Protein AF-A0A7Y3DMI3-F1 (afdb_monomer)

Solvent-accessible surface area (backbone atoms only — not comparable to full-atom values): 7028 Å² total; per-residue (Å²): 133,61,73,69,58,57,52,47,52,53,42,40,43,76,49,59,38,79,47,78,44,85,52,98,88,49,76,49,76,41,59,56,74,92,70,63,49,95,60,43,64,72,74,30,58,65,72,74,31,90,92,48,93,70,84,87,84,88,77,91,76,77,88,71,59,59,66,61,55,45,62,75,68,62,71,69,47,72,51,91,73,43,36,31,43,34,38,84,91,52,80,86,85,86,42,89,36,76,46,75,54,76,87,78,89,126

Secondary structure (DSSP, 8-state):
--HHHHHHHHHHHHTT--EEEE-SSSEEEE--TTT--TTTTTT-GGGG-TT--------PPP---HHHHHHHH---EEETTTEEEE-TTSPP---SEEEE------

pLDDT: mean 85.64, std 8.34, range [51.88, 94.19]

Mean predicted aligned error: 9.27 Å

Nearest PDB structures (foldseek):
  3cjq-assembly3_G  TM=5.927E-01  e=7.756E-02  unclassified
  3fry-assembly1_B  TM=5.628E-01  e=2.096E+00  Archaeoglobus fulgidus

Sequence (106 aa):
MQPGCEILIAELGEAGFESFEETAEGVRAYIQKKDCSDACLSEVGILQSPAFNIQYETREIETENWNAIWESNFNPMVVKGQCAVRASFHDKIGVPFEILIDPKMS

Foldseek 3Di:
DDPLQVLQVVLLVVLAWDDWDDDPVHIDTHHDPVSDDPCSCVSSVSPVDPVDPDDDDDDDDDPDPVLVVCLVPDDWDDDPQAEIEDAPPDDDPPHVYYHHDDDDPD

Structure (mmCIF, N/CA/C/O backbone):
data_AF-A0A7Y3DMI3-F1
#
_entry.id   AF-A0A7Y3DMI3-F1
#
loop_
_atom_site.group_PDB
_atom_site.id
_atom_site.type_symbol
_atom_site.label_atom_id
_atom_site.label_alt_id
_atom_site.label_comp_id
_atom_site.label_asym_id
_atom_site.label_entity_id
_atom_site.label_seq_id
_atom_site.pdbx_PDB_ins_code
_atom_site.Cartn_x
_atom_site.Cartn_y
_atom_site.Cartn_z
_atom_site.occupancy
_atom_site.B_iso_or_equiv
_atom_site.auth_seq_id
_atom_site.auth_comp_id
_atom_site.auth_asym_id
_atom_site.auth_atom_id
_atom_site.pdbx_PDB_model_num
ATOM 1 N N . MET A 1 1 ? 1.195 -15.404 -18.361 1.00 58.09 1 MET A N 1
ATOM 2 C CA . MET A 1 1 ? 1.880 -14.115 -18.172 1.00 58.09 1 MET A CA 1
ATOM 3 C C . MET A 1 1 ? 2.585 -13.748 -19.465 1.00 58.09 1 MET A C 1
ATOM 5 O O . MET A 1 1 ? 2.999 -14.648 -20.192 1.00 58.09 1 MET A O 1
ATOM 9 N N . GLN A 1 2 ? 2.614 -12.463 -19.823 1.00 75.62 2 GLN A N 1
ATOM 10 C CA . GLN A 1 2 ? 3.374 -12.003 -20.988 1.00 75.62 2 GLN A CA 1
ATOM 11 C C . GLN A 1 2 ? 4.853 -11.867 -20.592 1.00 75.62 2 GLN A C 1
ATOM 13 O O . GLN A 1 2 ? 5.116 -11.296 -19.534 1.00 75.62 2 GLN A O 1
ATOM 18 N N . PRO A 1 3 ? 5.814 -12.308 -21.425 1.00 83.00 3 PRO A N 1
ATOM 19 C CA . PRO A 1 3 ? 7.242 -12.276 -21.085 1.00 83.00 3 PRO A CA 1
ATOM 20 C C . PRO A 1 3 ? 7.757 -10.897 -20.645 1.00 83.00 3 PRO A C 1
ATOM 22 O O . PRO A 1 3 ? 8.615 -10.808 -19.776 1.00 83.00 3 PRO A O 1
ATOM 25 N N . GLY A 1 4 ? 7.205 -9.812 -21.203 1.00 87.88 4 GLY A N 1
ATOM 26 C CA . GLY A 1 4 ? 7.589 -8.450 -20.825 1.00 87.88 4 GLY A CA 1
ATOM 27 C C . GLY A 1 4 ? 7.236 -8.086 -19.379 1.00 87.88 4 GLY A C 1
ATOM 28 O O . GLY A 1 4 ? 7.999 -7.375 -18.739 1.00 87.88 4 GLY A O 1
ATOM 29 N N . CYS A 1 5 ? 6.128 -8.604 -18.836 1.00 89.75 5 CYS A N 1
ATOM 30 C CA . CYS A 1 5 ? 5.743 -8.356 -17.441 1.00 89.75 5 CYS A CA 1
ATOM 31 C C . CYS A 1 5 ? 6.668 -9.090 -16.464 1.00 89.75 5 CYS A C 1
ATOM 33 O O . CYS A 1 5 ? 7.052 -8.521 -15.451 1.00 89.75 5 CYS A O 1
ATOM 35 N N . GLU A 1 6 ? 7.060 -10.326 -16.786 1.00 90.50 6 GLU A N 1
ATOM 36 C CA . GLU A 1 6 ? 7.966 -11.120 -15.944 1.00 90.50 6 GLU A CA 1
ATOM 37 C C . GLU A 1 6 ? 9.355 -10.476 -15.857 1.00 90.50 6 GLU A C 1
ATOM 39 O O . GLU A 1 6 ? 9.911 -10.348 -14.768 1.00 90.50 6 GLU A O 1
ATOM 44 N N . ILE A 1 7 ? 9.887 -10.012 -16.994 1.00 92.31 7 ILE A N 1
ATOM 45 C CA . ILE A 1 7 ? 11.170 -9.299 -17.042 1.00 92.31 7 ILE A CA 1
ATOM 46 C C . ILE A 1 7 ? 11.069 -7.966 -16.289 1.00 92.31 7 ILE A C 1
ATOM 48 O O . ILE A 1 7 ? 11.945 -7.654 -15.488 1.00 92.31 7 ILE A O 1
ATOM 52 N N . LEU A 1 8 ? 9.985 -7.208 -16.492 1.00 92.62 8 LEU A N 1
ATOM 53 C CA . LEU A 1 8 ? 9.769 -5.932 -15.809 1.00 92.62 8 LEU A CA 1
ATOM 54 C C . LEU A 1 8 ? 9.696 -6.099 -14.285 1.00 92.62 8 LEU A C 1
ATOM 56 O O . LEU A 1 8 ? 10.315 -5.324 -13.564 1.00 92.62 8 LEU A O 1
ATOM 60 N N . ILE A 1 9 ? 8.982 -7.112 -13.787 1.00 93.06 9 ILE A N 1
ATOM 61 C CA . ILE A 1 9 ? 8.909 -7.411 -12.349 1.00 93.06 9 ILE A CA 1
ATOM 62 C C . ILE A 1 9 ? 10.291 -7.774 -11.797 1.00 93.06 9 ILE A C 1
ATOM 64 O O . ILE A 1 9 ? 10.658 -7.294 -10.726 1.00 93.06 9 ILE A O 1
ATOM 68 N N . ALA A 1 10 ? 11.062 -8.593 -12.518 1.00 93.00 10 ALA A N 1
ATOM 69 C CA . ALA A 1 10 ? 12.400 -8.991 -12.087 1.00 93.00 10 ALA A CA 1
ATOM 70 C C . ALA A 1 10 ? 13.343 -7.782 -11.959 1.00 93.00 10 ALA A C 1
ATOM 72 O O . ALA A 1 10 ? 13.941 -7.584 -10.902 1.00 93.00 10 ALA A O 1
ATOM 73 N N . GLU A 1 11 ? 13.421 -6.940 -12.991 1.00 93.00 11 GLU A N 1
ATOM 74 C CA . GLU A 1 11 ? 14.292 -5.758 -12.987 1.00 93.00 11 GLU A CA 1
ATOM 75 C C . GLU A 1 11 ? 13.845 -4.705 -11.962 1.00 93.00 11 GLU A C 1
ATOM 77 O O . GLU A 1 11 ? 14.675 -4.131 -11.259 1.00 93.00 11 GLU A O 1
ATOM 82 N N . LEU A 1 12 ? 12.536 -4.474 -11.810 1.00 92.88 12 LEU A N 1
ATOM 83 C CA . LEU A 1 12 ? 12.025 -3.566 -10.777 1.00 92.88 12 LEU A CA 1
ATOM 84 C C . LEU A 1 12 ? 12.305 -4.095 -9.363 1.00 92.88 12 LEU A C 1
ATOM 86 O O . LEU A 1 12 ? 12.588 -3.308 -8.460 1.00 92.88 12 LEU A O 1
ATOM 90 N N . GLY A 1 13 ? 12.260 -5.412 -9.156 1.00 91.56 13 GLY A N 1
ATOM 91 C CA . GLY A 1 13 ? 12.641 -6.029 -7.885 1.00 91.56 13 GLY A CA 1
ATOM 92 C C . GLY A 1 13 ? 14.106 -5.765 -7.532 1.00 91.56 13 GLY A C 1
ATOM 93 O O . GLY A 1 13 ? 14.411 -5.411 -6.394 1.00 91.56 13 GLY A O 1
ATOM 94 N N . GLU A 1 14 ? 15.010 -5.857 -8.510 1.00 90.56 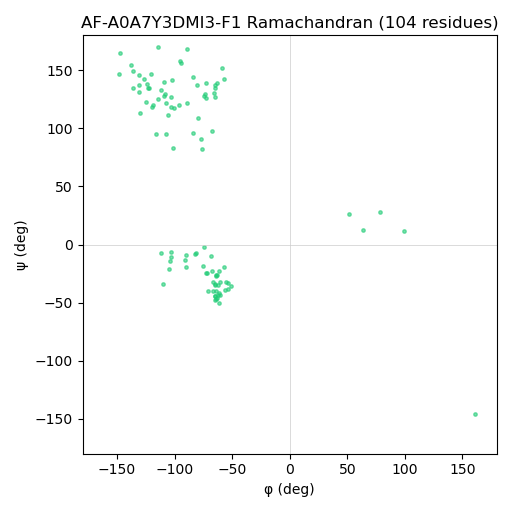14 GLU A N 1
ATOM 95 C CA . GLU A 1 14 ? 16.427 -5.500 -8.335 1.00 90.56 14 GLU A CA 1
ATOM 96 C C . GLU A 1 14 ? 16.627 -3.997 -8.083 1.00 90.56 14 GLU A C 1
ATOM 98 O O . GLU A 1 14 ? 17.502 -3.614 -7.305 1.00 90.56 14 GLU A O 1
ATOM 103 N N . ALA A 1 15 ? 15.772 -3.150 -8.664 1.00 89.75 15 ALA A N 1
ATOM 104 C CA . ALA A 1 15 ? 15.758 -1.704 -8.441 1.00 89.75 15 ALA A CA 1
ATOM 105 C C . ALA A 1 15 ? 15.168 -1.272 -7.079 1.00 89.75 15 ALA A C 1
ATOM 107 O O . ALA A 1 15 ? 15.157 -0.077 -6.771 1.00 89.75 15 ALA A O 1
ATOM 108 N N . GLY A 1 16 ? 14.692 -2.214 -6.253 1.00 89.94 16 GLY A N 1
ATOM 109 C CA . GLY A 1 16 ? 14.222 -1.957 -4.886 1.00 89.94 16 GLY A CA 1
ATOM 110 C C . GLY A 1 16 ? 12.705 -1.837 -4.717 1.00 89.94 16 GLY A C 1
ATOM 111 O O . GLY A 1 16 ? 12.249 -1.415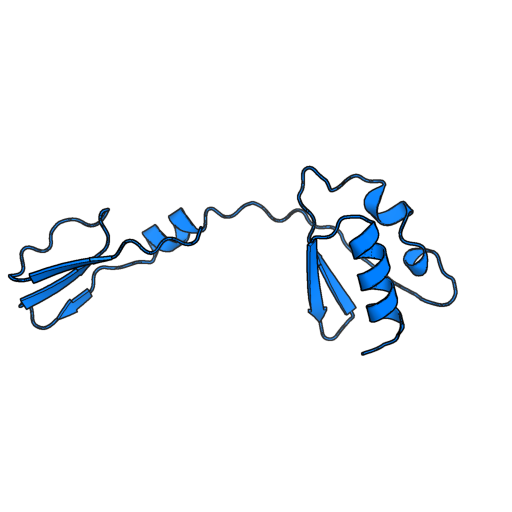 -3.656 1.00 89.94 16 GLY A O 1
ATOM 112 N N . PHE A 1 17 ? 11.909 -2.200 -5.726 1.00 93.19 17 PHE A N 1
ATOM 113 C CA . PHE A 1 17 ? 10.455 -2.299 -5.573 1.00 93.19 17 PHE A CA 1
ATOM 114 C C . PHE A 1 17 ? 10.078 -3.535 -4.741 1.00 93.19 17 PHE A C 1
ATOM 116 O O . PHE A 1 17 ? 10.637 -4.617 -4.907 1.00 93.19 17 PHE A O 1
ATOM 123 N N . GLU A 1 18 ? 9.105 -3.376 -3.845 1.00 91.06 18 GLU A N 1
ATOM 12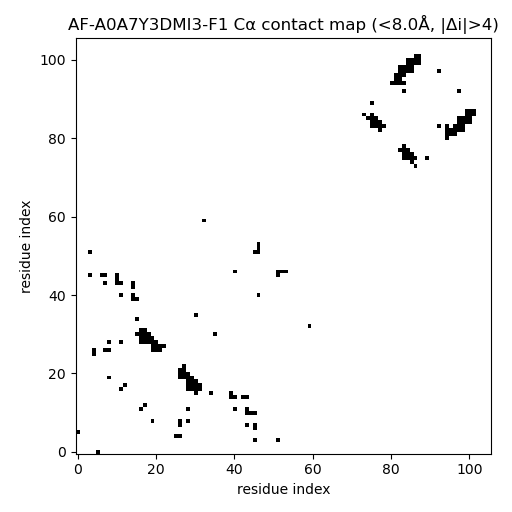4 C CA . GLU A 1 18 ? 8.776 -4.363 -2.805 1.00 91.06 18 GLU A CA 1
ATOM 125 C C . GLU A 1 18 ? 7.494 -5.153 -3.103 1.00 91.06 18 GLU A C 1
ATOM 127 O O . GLU A 1 18 ? 7.277 -6.226 -2.542 1.00 91.06 18 GLU A O 1
ATOM 132 N N . SER A 1 19 ? 6.615 -4.622 -3.958 1.00 92.31 19 SER A N 1
ATOM 133 C CA . SER A 1 19 ? 5.320 -5.234 -4.265 1.00 92.31 19 SER A CA 1
ATOM 134 C C . SER A 1 19 ? 4.894 -4.953 -5.699 1.00 92.31 19 SER A C 1
ATOM 136 O O . SER A 1 19 ? 5.168 -3.878 -6.237 1.00 92.31 19 SER A O 1
ATOM 138 N N . PHE A 1 20 ? 4.191 -5.918 -6.292 1.00 94.19 20 PHE A N 1
ATOM 139 C CA . PHE A 1 20 ? 3.746 -5.899 -7.680 1.00 94.19 20 PHE A CA 1
ATOM 140 C C . PHE A 1 20 ? 2.300 -6.381 -7.777 1.00 94.19 20 PHE A C 1
ATOM 142 O O . PHE A 1 20 ? 1.930 -7.403 -7.200 1.00 94.19 20 PHE A O 1
ATOM 149 N N . GLU A 1 21 ? 1.492 -5.658 -8.539 1.00 93.19 21 GLU A N 1
ATOM 150 C CA . GLU A 1 21 ? 0.125 -6.018 -8.888 1.00 93.19 21 GLU A CA 1
ATOM 151 C C . GLU A 1 21 ? 0.035 -6.140 -10.412 1.00 93.19 21 GLU A C 1
ATOM 153 O O . GLU A 1 21 ? 0.268 -5.177 -11.147 1.00 93.19 21 GLU A O 1
ATOM 158 N N . GLU A 1 22 ? -0.302 -7.334 -10.898 1.00 90.25 22 GLU A N 1
ATOM 159 C CA . GLU A 1 22 ? -0.633 -7.528 -12.307 1.00 90.25 22 GLU A CA 1
ATOM 160 C C . GLU A 1 22 ? -2.013 -6.940 -12.601 1.00 90.25 22 GLU A C 1
ATOM 162 O O . GLU A 1 22 ? -3.008 -7.241 -11.940 1.00 90.25 22 GLU A O 1
ATOM 167 N N . THR A 1 23 ? -2.078 -6.115 -13.635 1.00 88.25 23 THR A N 1
ATOM 168 C CA . THR A 1 23 ? -3.312 -5.514 -14.138 1.00 88.25 23 THR A CA 1
ATOM 169 C C . THR A 1 23 ? -3.602 -6.046 -15.538 1.00 88.25 23 THR A C 1
ATOM 171 O O . THR A 1 23 ? -2.760 -6.683 -16.168 1.00 88.25 23 THR A O 1
ATOM 174 N N . ALA A 1 24 ? -4.793 -5.765 -16.067 1.00 87.25 24 ALA A N 1
ATOM 175 C CA . ALA A 1 24 ? -5.140 -6.168 -17.430 1.00 87.25 24 ALA A CA 1
ATOM 176 C C . ALA A 1 24 ? -4.223 -5.546 -18.507 1.00 87.25 24 ALA A C 1
ATOM 178 O O . ALA A 1 24 ? -4.117 -6.095 -19.602 1.00 87.25 24 ALA A O 1
ATOM 179 N N . GLU A 1 25 ? -3.574 -4.418 -18.198 1.00 85.94 25 GLU A N 1
ATOM 180 C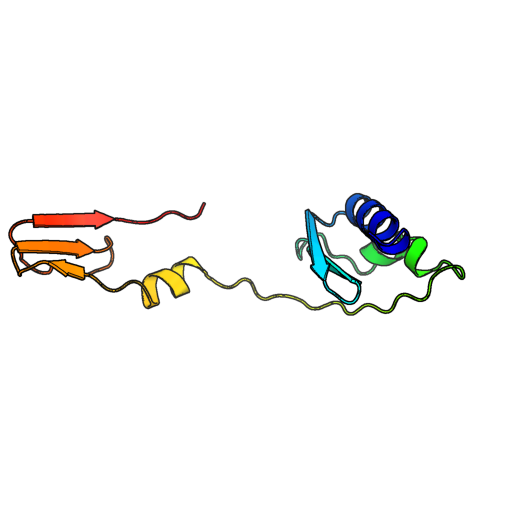 CA . GLU A 1 25 ? -2.797 -3.613 -19.150 1.00 85.94 25 GLU A CA 1
ATOM 181 C C . GLU A 1 25 ? -1.282 -3.625 -18.872 1.00 85.94 25 GLU A C 1
ATOM 183 O O . GLU A 1 25 ? -0.508 -3.133 -19.690 1.00 85.94 25 GLU A O 1
ATOM 188 N N . GLY A 1 26 ? -0.830 -4.206 -17.756 1.00 89.94 26 GLY A N 1
ATOM 189 C CA . GLY A 1 26 ? 0.582 -4.201 -17.370 1.00 89.94 26 GLY A CA 1
ATOM 190 C C . GLY A 1 26 ? 0.798 -4.494 -15.887 1.00 89.94 26 GLY A C 1
ATOM 191 O O . GLY A 1 26 ? 0.037 -5.243 -15.277 1.00 89.94 26 GLY A O 1
ATOM 192 N N . VAL A 1 27 ? 1.818 -3.876 -15.293 1.00 92.62 27 VAL A N 1
ATOM 193 C CA . VAL A 1 27 ? 2.223 -4.096 -13.895 1.00 92.62 27 VAL A CA 1
ATOM 194 C C . VAL A 1 27 ? 2.196 -2.780 -13.130 1.00 92.62 27 VAL A C 1
ATOM 196 O O . VAL A 1 27 ? 2.716 -1.770 -13.603 1.00 92.62 27 VAL A O 1
ATOM 199 N N . ARG A 1 28 ? 1.631 -2.800 -11.925 1.00 93.81 28 ARG A N 1
ATOM 200 C CA . ARG A 1 28 ? 1.759 -1.720 -10.947 1.00 93.81 28 ARG A CA 1
ATOM 201 C C . ARG A 1 28 ? 2.770 -2.145 -9.887 1.00 93.81 28 ARG A C 1
ATOM 203 O O . ARG A 1 28 ? 2.634 -3.222 -9.317 1.00 93.81 28 ARG A O 1
ATOM 210 N N . ALA A 1 29 ? 3.781 -1.322 -9.641 1.00 93.06 29 ALA A N 1
ATOM 211 C CA . ALA A 1 29 ? 4.858 -1.626 -8.705 1.00 93.06 29 ALA A CA 1
ATOM 212 C C . ALA A 1 29 ? 4.931 -0.572 -7.596 1.00 93.06 29 ALA A C 1
ATOM 214 O O . ALA A 1 29 ? 4.656 0.605 -7.833 1.00 93.06 29 ALA A O 1
ATOM 215 N N . TYR A 1 30 ? 5.314 -0.995 -6.393 1.00 92.12 30 TYR A N 1
ATOM 216 C CA . TYR A 1 30 ? 5.371 -0.142 -5.208 1.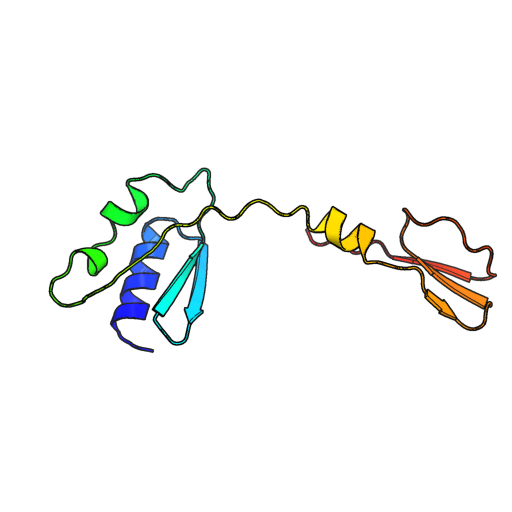00 92.12 30 TYR A CA 1
ATOM 217 C C . TYR A 1 30 ? 6.772 -0.136 -4.597 1.00 92.12 30 TYR A C 1
ATOM 219 O O . TYR A 1 30 ? 7.383 -1.188 -4.418 1.00 92.12 30 TYR A O 1
ATOM 227 N N . ILE A 1 31 ? 7.256 1.053 -4.248 1.00 91.25 31 ILE A N 1
ATOM 228 C CA . ILE A 1 31 ? 8.538 1.289 -3.577 1.00 91.25 31 ILE A CA 1
ATOM 229 C C . ILE A 1 31 ? 8.335 2.314 -2.459 1.00 91.25 31 ILE A C 1
ATOM 231 O O . ILE A 1 31 ? 7.473 3.193 -2.550 1.00 91.25 31 ILE A O 1
ATOM 235 N N . GLN A 1 32 ? 9.124 2.215 -1.392 1.00 88.31 32 GLN A N 1
ATOM 236 C CA . GLN A 1 32 ? 9.104 3.199 -0.314 1.00 88.31 32 GLN A CA 1
ATOM 237 C C . GLN A 1 32 ? 9.570 4.565 -0.823 1.00 88.31 32 GLN A C 1
ATOM 239 O O . GLN A 1 32 ? 10.587 4.671 -1.503 1.00 88.31 32 GLN A O 1
ATOM 244 N N . LYS A 1 33 ? 8.891 5.647 -0.420 1.00 84.50 33 LYS A N 1
ATOM 245 C CA . LYS A 1 33 ? 9.233 7.016 -0.857 1.00 84.50 33 LYS A CA 1
ATOM 246 C C . LYS A 1 33 ? 10.702 7.384 -0.611 1.00 84.50 33 LYS A C 1
ATOM 248 O O . LYS A 1 33 ? 11.311 8.060 -1.428 1.00 84.50 33 LYS A O 1
ATOM 253 N N . LYS A 1 34 ? 11.265 6.939 0.515 1.00 85.06 34 LYS A N 1
ATOM 254 C CA . LYS A 1 34 ? 12.674 7.168 0.883 1.00 85.06 34 LYS A CA 1
ATOM 255 C C . LYS A 1 34 ? 13.672 6.494 -0.072 1.00 85.06 34 LYS A C 1
ATOM 257 O O . LYS A 1 34 ? 14.792 6.976 -0.187 1.00 85.06 34 LYS A O 1
ATOM 262 N N . ASP A 1 35 ? 13.249 5.417 -0.730 1.00 83.44 35 ASP A N 1
ATOM 263 C CA . ASP A 1 35 ? 14.069 4.594 -1.620 1.00 83.44 35 ASP A CA 1
ATOM 264 C C . ASP A 1 35 ? 13.750 4.885 -3.100 1.00 83.44 35 ASP A C 1
ATOM 266 O O . ASP A 1 35 ? 14.499 4.495 -3.987 1.00 83.44 35 ASP A O 1
ATOM 270 N N . CYS A 1 36 ? 12.676 5.638 -3.372 1.00 81.62 36 CYS A N 1
ATOM 271 C CA . CYS A 1 36 ? 12.303 6.128 -4.695 1.00 81.62 36 CYS A CA 1
ATOM 272 C C . CYS A 1 36 ? 13.186 7.321 -5.104 1.00 81.62 36 CYS A C 1
ATOM 274 O O . CYS A 1 36 ? 12.864 8.477 -4.826 1.00 81.62 36 CYS A O 1
ATOM 276 N N . SER A 1 37 ? 14.302 7.045 -5.777 1.00 74.81 37 SER A N 1
ATOM 277 C CA . SER A 1 37 ? 15.136 8.063 -6.430 1.00 74.81 37 SER A CA 1
ATOM 278 C C . SER A 1 37 ? 14.774 8.220 -7.912 1.00 74.81 37 SER A C 1
ATOM 280 O O . SER A 1 37 ? 14.299 7.272 -8.537 1.00 74.81 37 SER A O 1
ATOM 282 N N . ASP A 1 38 ? 15.067 9.381 -8.510 1.00 66.62 38 ASP A N 1
ATOM 283 C CA . ASP A 1 38 ? 14.888 9.606 -9.959 1.00 66.62 38 ASP A CA 1
ATOM 284 C C . ASP A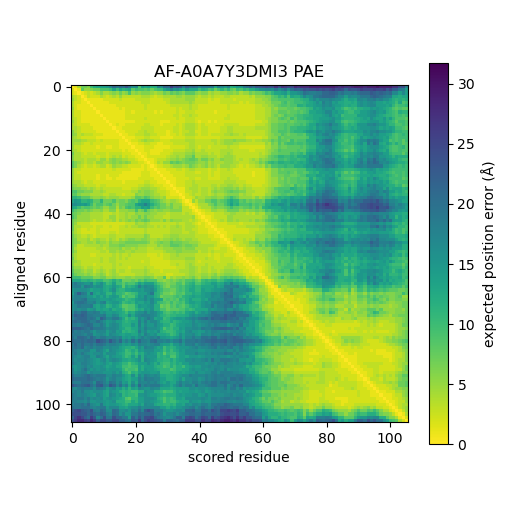 1 38 ? 15.673 8.595 -10.827 1.00 66.62 38 ASP A C 1
ATOM 286 O O . ASP A 1 38 ? 15.351 8.390 -11.996 1.00 66.62 38 ASP A O 1
ATOM 290 N N . ALA A 1 39 ? 16.682 7.932 -10.250 1.00 68.44 39 ALA A N 1
ATOM 291 C CA . ALA A 1 39 ? 17.503 6.918 -10.905 1.00 68.44 39 ALA A CA 1
ATOM 292 C C . ALA A 1 39 ? 16.959 5.481 -10.768 1.00 68.44 39 ALA A C 1
ATOM 294 O O . ALA A 1 39 ? 17.452 4.575 -11.433 1.00 68.44 39 ALA A O 1
ATOM 295 N N . CYS A 1 40 ? 15.930 5.226 -9.951 1.00 77.50 40 CYS A N 1
ATOM 296 C CA . CYS A 1 40 ? 15.433 3.857 -9.740 1.00 77.50 40 CYS A CA 1
ATOM 297 C C . CYS A 1 40 ? 14.928 3.205 -11.033 1.00 77.50 40 CYS A C 1
ATOM 299 O O . CYS A 1 40 ? 15.075 2.004 -11.217 1.00 77.50 40 CYS A O 1
ATOM 301 N N . LEU A 1 41 ? 14.368 3.996 -11.951 1.00 84.25 41 LEU A N 1
ATOM 302 C CA . LEU A 1 41 ? 13.885 3.501 -13.241 1.00 84.25 41 LEU A CA 1
ATOM 303 C C . LEU A 1 41 ? 14.947 3.565 -14.349 1.00 84.25 41 LEU A C 1
ATOM 305 O O . LEU A 1 41 ? 14.755 2.949 -15.395 1.00 84.25 41 LEU A O 1
ATOM 309 N N . SER A 1 42 ? 16.069 4.273 -14.150 1.00 81.81 42 SER A N 1
ATOM 310 C CA . SER A 1 42 ? 17.133 4.338 -15.165 1.00 81.81 42 SER A CA 1
ATOM 311 C C . SER A 1 42 ? 17.923 3.037 -15.281 1.00 81.81 42 SER A C 1
ATOM 313 O O . SER A 1 42 ? 18.462 2.757 -16.348 1.00 81.81 42 SER A O 1
ATOM 315 N N . GLU A 1 43 ? 17.950 2.237 -14.214 1.00 81.19 43 GLU A N 1
ATOM 316 C CA . GLU A 1 43 ? 18.596 0.917 -14.182 1.00 81.19 43 GLU A CA 1
ATOM 317 C C . GLU A 1 43 ? 17.708 -0.202 -14.763 1.00 81.19 43 GLU A C 1
ATOM 319 O O . GLU A 1 43 ? 18.174 -1.318 -14.979 1.00 81.19 43 GLU A O 1
ATOM 324 N N . VAL A 1 44 ? 16.434 0.086 -15.058 1.00 89.50 44 VAL A N 1
ATOM 325 C CA . VAL A 1 44 ? 15.474 -0.888 -15.600 1.00 89.50 44 VAL A CA 1
ATOM 326 C C . VAL A 1 44 ? 15.637 -0.963 -17.123 1.00 89.50 44 VAL A C 1
ATOM 328 O O . VAL A 1 44 ? 15.107 -0.144 -17.881 1.00 89.50 44 VAL A O 1
ATOM 331 N N . GLY A 1 45 ? 16.413 -1.942 -17.582 1.00 88.31 45 GLY A N 1
ATOM 332 C CA . GLY A 1 45 ? 16.814 -2.109 -18.978 1.00 88.31 45 GLY A CA 1
ATOM 333 C C . GLY A 1 45 ? 15.654 -2.347 -19.946 1.00 88.31 45 GLY A C 1
ATOM 334 O O . GLY A 1 45 ? 15.680 -1.836 -21.072 1.00 88.31 45 GLY A O 1
ATOM 335 N N . ILE A 1 46 ? 14.601 -3.059 -19.535 1.00 90.56 46 ILE A N 1
ATOM 336 C CA . ILE A 1 46 ? 13.446 -3.336 -20.399 1.00 90.56 46 ILE A CA 1
ATOM 337 C C . ILE A 1 46 ? 12.690 -2.060 -20.795 1.00 90.56 46 ILE A C 1
ATOM 339 O O . ILE A 1 46 ? 12.131 -2.015 -21.891 1.00 90.56 46 ILE A O 1
ATOM 343 N N . LEU A 1 47 ? 12.739 -0.999 -19.977 1.00 88.38 47 LEU A N 1
ATOM 344 C CA . LEU A 1 47 ? 12.144 0.305 -20.309 1.00 88.38 47 LEU A CA 1
ATOM 345 C C . LEU A 1 47 ? 12.867 1.006 -21.469 1.00 88.38 47 LEU A C 1
ATOM 347 O O . LEU A 1 47 ? 12.280 1.851 -22.139 1.00 88.38 47 LEU A O 1
ATOM 351 N N . GLN A 1 48 ? 14.132 0.657 -21.717 1.00 87.56 48 GLN A N 1
ATOM 352 C CA . GLN A 1 48 ? 14.965 1.230 -22.781 1.00 87.56 48 GLN A CA 1
ATOM 353 C C . GLN A 1 48 ? 15.101 0.293 -23.991 1.00 87.56 48 GLN A C 1
ATOM 355 O 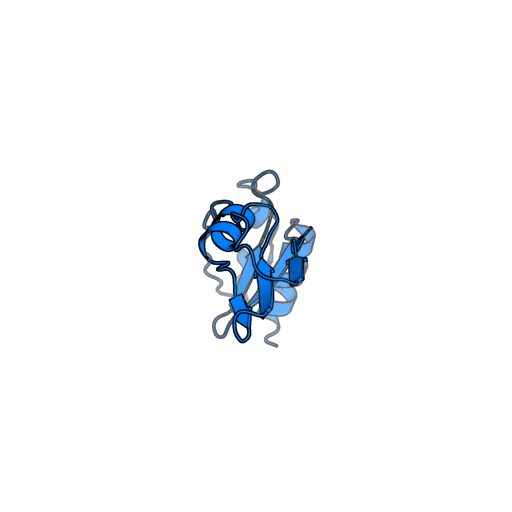O . GLN A 1 48 ? 15.686 0.659 -25.013 1.00 87.56 48 GLN A O 1
ATOM 360 N N . SER A 1 49 ? 14.589 -0.933 -23.883 1.00 88.38 49 SER A N 1
ATOM 361 C CA . SER A 1 49 ? 14.740 -1.956 -24.908 1.00 88.38 49 SER A CA 1
ATOM 362 C C . SER A 1 49 ? 13.834 -1.677 -26.108 1.00 88.38 49 SER A C 1
ATOM 364 O O . SER A 1 49 ? 12.622 -1.585 -25.941 1.00 88.38 49 SER A O 1
ATOM 366 N N . PRO A 1 50 ? 14.353 -1.660 -27.351 1.00 86.88 50 PRO A N 1
ATOM 367 C CA . PRO A 1 50 ? 13.521 -1.492 -28.544 1.00 86.88 50 PRO A CA 1
ATOM 368 C C . PRO A 1 50 ? 12.607 -2.698 -28.817 1.00 86.88 50 PRO A C 1
ATOM 370 O O . PRO A 1 50 ? 11.748 -2.632 -29.694 1.00 86.88 50 PRO A O 1
ATOM 373 N N . ALA A 1 51 ? 12.800 -3.814 -28.103 1.00 88.56 51 ALA A N 1
ATOM 374 C CA . ALA A 1 51 ? 11.957 -5.001 -28.212 1.00 88.56 51 ALA A CA 1
ATOM 375 C C . ALA A 1 51 ? 10.591 -4.828 -27.526 1.00 88.56 51 ALA A C 1
ATOM 377 O O . ALA A 1 51 ? 9.665 -5.583 -27.823 1.00 88.56 51 ALA A O 1
ATOM 378 N N . PHE A 1 52 ? 10.460 -3.845 -26.631 1.00 87.19 52 PHE A N 1
ATOM 379 C CA . PHE A 1 52 ? 9.245 -3.573 -25.874 1.00 87.19 52 PHE A CA 1
ATOM 380 C C . PHE A 1 52 ? 8.900 -2.084 -25.955 1.00 87.19 52 PHE A C 1
ATOM 382 O O . PHE A 1 52 ? 9.774 -1.229 -26.001 1.00 87.19 52 PHE A O 1
ATOM 389 N N . ASN A 1 53 ? 7.609 -1.762 -25.978 1.00 88.00 53 ASN A N 1
ATOM 390 C CA . ASN A 1 53 ? 7.142 -0.380 -25.907 1.00 88.00 53 ASN A CA 1
ATOM 391 C C . ASN A 1 53 ? 6.347 -0.213 -24.616 1.00 88.00 53 ASN A C 1
ATOM 393 O O . ASN A 1 53 ? 5.167 -0.561 -24.571 1.00 88.00 53 ASN A O 1
ATOM 397 N N . ILE A 1 54 ? 7.018 0.254 -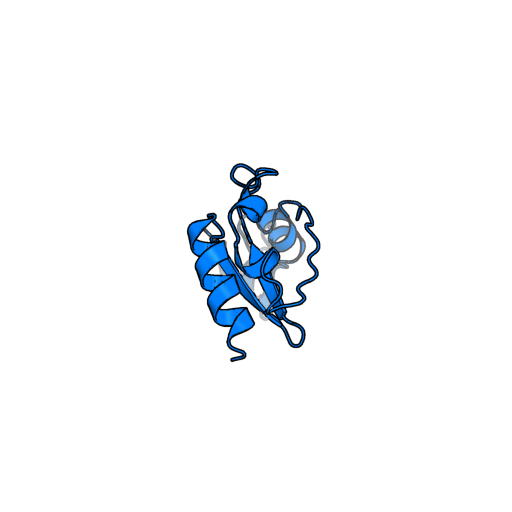23.565 1.00 88.81 54 ILE A N 1
ATOM 398 C CA . ILE A 1 54 ? 6.449 0.389 -22.224 1.00 88.81 54 ILE A CA 1
ATOM 399 C C . ILE A 1 54 ? 6.276 1.874 -21.921 1.00 88.81 54 ILE A C 1
ATOM 401 O O . ILE A 1 54 ? 7.212 2.659 -22.045 1.00 88.81 54 ILE A O 1
ATOM 405 N N . GLN A 1 55 ? 5.069 2.254 -21.513 1.00 89.31 55 GLN A N 1
ATOM 406 C CA . GLN A 1 55 ? 4.778 3.570 -20.956 1.00 89.31 55 GLN A CA 1
ATOM 407 C C . GLN A 1 55 ? 4.505 3.402 -19.467 1.00 89.31 55 GLN A C 1
ATOM 409 O O . GLN A 1 55 ? 3.863 2.432 -19.066 1.00 89.31 55 GLN A O 1
ATOM 414 N N . TYR A 1 56 ? 4.998 4.332 -18.657 1.00 89.75 56 TYR A N 1
ATOM 415 C CA . TYR A 1 56 ? 4.807 4.299 -17.215 1.00 89.75 56 TYR A CA 1
ATOM 416 C C . TYR A 1 56 ? 4.494 5.692 -16.681 1.00 89.75 56 TYR A C 1
ATOM 418 O O . TYR A 1 56 ? 4.880 6.711 -17.257 1.00 89.75 56 TYR A O 1
ATOM 426 N N . GLU A 1 57 ? 3.805 5.712 -15.549 1.00 88.50 57 GLU A N 1
ATOM 427 C CA . GLU A 1 57 ? 3.568 6.898 -14.746 1.00 88.50 57 GLU A CA 1
ATOM 428 C C . GLU A 1 57 ? 4.004 6.617 -13.310 1.00 88.50 57 GLU A C 1
ATOM 430 O O . GLU A 1 57 ? 3.812 5.516 -12.791 1.00 88.50 57 GLU A O 1
ATOM 435 N N . THR A 1 58 ? 4.592 7.621 -12.666 1.00 87.31 58 THR A N 1
ATOM 436 C CA . THR A 1 58 ? 4.949 7.550 -11.250 1.00 87.31 58 THR A CA 1
ATOM 437 C C . THR A 1 58 ? 4.008 8.454 -10.481 1.00 87.31 58 THR A C 1
ATOM 439 O O . THR A 1 58 ? 3.839 9.627 -10.821 1.00 87.31 58 THR A O 1
ATOM 442 N N . ARG A 1 59 ? 3.408 7.922 -9.419 1.00 86.25 59 ARG A N 1
ATOM 443 C CA . ARG A 1 59 ? 2.556 8.688 -8.517 1.00 86.25 59 ARG A CA 1
ATOM 444 C C . ARG A 1 59 ? 2.971 8.434 -7.081 1.00 86.25 59 ARG A C 1
ATOM 446 O O . ARG A 1 59 ? 3.082 7.288 -6.658 1.00 86.25 59 ARG A O 1
ATOM 453 N N . GLU A 1 60 ? 3.140 9.513 -6.328 1.00 84.50 60 GLU A N 1
ATOM 454 C CA . GLU A 1 60 ? 3.259 9.409 -4.881 1.00 84.50 60 GLU A CA 1
ATOM 455 C C . GLU A 1 60 ? 1.888 9.076 -4.282 1.00 84.50 60 GLU A C 1
ATOM 457 O O . GLU A 1 60 ? 0.891 9.751 -4.557 1.00 84.50 60 GLU A O 1
ATOM 462 N N . ILE A 1 61 ? 1.842 8.011 -3.485 1.00 81.75 61 ILE A N 1
ATOM 463 C CA . ILE A 1 61 ? 0.664 7.629 -2.712 1.00 81.75 61 ILE A CA 1
ATOM 464 C C . ILE A 1 61 ? 0.865 8.196 -1.311 1.00 81.75 61 ILE A C 1
ATOM 466 O O . ILE A 1 61 ? 1.849 7.869 -0.648 1.00 81.75 61 ILE A O 1
ATOM 470 N N . GLU A 1 62 ? -0.047 9.062 -0.877 1.00 74.44 62 GLU A N 1
ATOM 471 C CA . GLU A 1 62 ? -0.011 9.589 0.483 1.00 74.44 62 GLU A CA 1
ATOM 472 C C . GLU A 1 62 ? -0.204 8.449 1.487 1.00 74.44 62 GLU A C 1
ATOM 474 O O . GLU A 1 62 ? -1.016 7.542 1.285 1.00 74.44 62 GLU A O 1
ATOM 479 N N . THR A 1 63 ? 0.561 8.481 2.580 1.00 67.75 63 THR A N 1
ATOM 480 C CA . THR A 1 63 ? 0.379 7.529 3.673 1.00 67.75 63 THR A CA 1
ATOM 481 C C . THR A 1 63 ? -0.956 7.809 4.349 1.00 67.75 63 THR A C 1
ATOM 483 O O . THR A 1 63 ? -1.059 8.677 5.217 1.00 67.75 63 THR A O 1
ATOM 486 N N . GLU A 1 64 ? -1.976 7.052 3.969 1.00 70.25 64 GLU A N 1
ATOM 487 C CA . GLU A 1 64 ? -3.258 7.072 4.658 1.00 70.25 64 GLU A CA 1
ATOM 488 C C . GLU A 1 64 ? -3.085 6.521 6.077 1.00 70.25 64 GLU A C 1
ATOM 490 O O . GLU A 1 64 ? -2.516 5.444 6.292 1.00 70.25 64 GLU A O 1
ATOM 495 N N . ASN A 1 65 ? -3.586 7.254 7.075 1.00 77.44 65 ASN A N 1
ATOM 496 C CA . ASN A 1 65 ? -3.642 6.747 8.441 1.00 77.44 65 ASN A CA 1
ATOM 497 C C . ASN A 1 65 ? -4.798 5.745 8.543 1.00 77.44 65 ASN A C 1
ATOM 499 O O . ASN A 1 65 ? -5.902 6.074 8.981 1.00 77.44 65 ASN A O 1
ATOM 503 N N . TRP A 1 66 ? -4.533 4.509 8.123 1.00 74.56 66 TRP A N 1
ATOM 504 C CA . TRP A 1 66 ? -5.503 3.417 8.142 1.00 74.56 66 TRP A CA 1
ATOM 505 C C . TRP A 1 66 ? -6.098 3.175 9.532 1.00 74.56 66 TRP A C 1
ATOM 507 O O . TRP A 1 66 ? -7.277 2.841 9.614 1.00 74.56 66 TRP A O 1
ATOM 517 N N . ASN A 1 67 ? -5.338 3.414 10.611 1.00 74.56 67 ASN A N 1
ATOM 518 C CA . ASN A 1 67 ? -5.871 3.349 11.974 1.00 74.56 67 ASN A CA 1
ATOM 519 C C . ASN A 1 67 ? -6.946 4.417 12.188 1.00 74.56 67 ASN A C 1
ATOM 521 O O . ASN A 1 67 ? -8.032 4.083 12.637 1.00 74.56 67 ASN A O 1
ATOM 525 N N . ALA A 1 68 ? -6.699 5.668 11.791 1.00 77.06 68 ALA A N 1
ATOM 526 C CA . ALA A 1 68 ? -7.684 6.743 11.923 1.00 77.06 68 ALA A CA 1
ATOM 527 C C . ALA A 1 68 ? -8.942 6.504 11.068 1.00 77.06 68 ALA A C 1
ATOM 529 O O . ALA A 1 68 ? -10.062 6.753 11.524 1.00 77.06 68 ALA A O 1
ATOM 530 N N . ILE A 1 69 ? -8.779 5.994 9.841 1.00 79.31 69 ILE A N 1
ATOM 531 C CA . ILE A 1 69 ? -9.913 5.624 8.978 1.00 79.31 69 ILE A CA 1
ATOM 532 C C . ILE A 1 69 ? -10.710 4.494 9.626 1.00 79.31 69 ILE A C 1
ATOM 534 O O . ILE A 1 69 ? -11.938 4.553 9.677 1.00 79.31 69 ILE A O 1
ATOM 538 N N . TRP A 1 70 ? -10.029 3.469 10.131 1.00 79.38 70 TRP A N 1
ATOM 539 C CA . TRP A 1 70 ? -10.682 2.347 10.784 1.00 79.38 70 TRP A CA 1
ATOM 540 C C . TRP A 1 70 ? -11.402 2.783 12.069 1.00 79.38 70 TRP A C 1
ATOM 542 O O . TRP A 1 70 ? -12.586 2.488 12.206 1.00 79.38 70 TRP A O 1
ATOM 552 N N . GLU A 1 71 ? -10.754 3.551 12.950 1.00 78.62 71 GLU A N 1
ATOM 553 C CA . GLU A 1 71 ? -11.348 4.097 14.181 1.00 78.62 71 GLU A CA 1
ATOM 554 C C . GLU A 1 71 ? -12.601 4.929 13.882 1.00 78.62 71 GLU A C 1
ATOM 556 O O . GLU A 1 71 ? -13.601 4.814 14.584 1.00 78.62 71 GLU A O 1
ATOM 561 N N . SER A 1 72 ? -12.589 5.707 12.794 1.00 81.69 72 SER A N 1
ATOM 562 C CA . SER A 1 72 ? -13.738 6.523 12.377 1.00 81.69 72 SER A CA 1
ATOM 563 C C . SER A 1 72 ? -14.905 5.703 11.809 1.00 81.69 72 SER A C 1
ATOM 565 O O . SER A 1 72 ? -16.044 6.167 11.819 1.00 81.69 72 SER A O 1
ATOM 567 N N . ASN A 1 73 ? -14.644 4.503 11.283 1.00 82.38 73 ASN A N 1
ATOM 568 C CA . ASN A 1 73 ? -15.658 3.644 10.657 1.00 82.38 73 ASN A CA 1
ATOM 569 C C . ASN A 1 73 ? -16.099 2.473 11.546 1.00 82.38 73 ASN A C 1
ATOM 571 O O . ASN A 1 73 ? -17.123 1.833 11.275 1.00 82.38 73 ASN A O 1
ATOM 575 N N . PHE A 1 74 ? -15.353 2.174 12.606 1.00 83.81 74 PHE A N 1
ATOM 576 C CA . PHE A 1 74 ? -15.690 1.114 13.535 1.00 83.81 74 PHE A CA 1
ATOM 577 C C . PHE A 1 74 ? -16.754 1.607 14.505 1.00 83.81 74 PHE A C 1
ATOM 579 O O . PHE A 1 74 ? -16.480 2.407 15.381 1.00 83.81 74 PHE A O 1
ATOM 586 N N . ASN A 1 75 ? -17.981 1.113 14.365 1.00 87.12 75 ASN A N 1
ATOM 587 C CA . ASN A 1 75 ? -19.077 1.476 15.256 1.00 87.12 75 ASN A CA 1
ATOM 588 C C . ASN A 1 75 ? -19.328 0.353 16.274 1.00 87.12 75 ASN A C 1
ATOM 590 O O . ASN A 1 75 ? -19.275 -0.825 15.901 1.00 87.12 75 ASN A O 1
ATOM 594 N N . PRO A 1 76 ? -19.638 0.673 17.546 1.00 89.62 76 PRO A N 1
ATOM 595 C CA . PRO A 1 76 ? -20.040 -0.338 18.511 1.00 89.62 76 PRO A CA 1
ATOM 596 C C . PRO A 1 76 ? -21.265 -1.125 18.037 1.00 89.62 76 PRO A C 1
ATOM 598 O O . PRO A 1 76 ? -22.215 -0.554 17.501 1.00 89.62 76 PRO A O 1
ATOM 601 N N . MET A 1 77 ? -21.298 -2.424 18.322 1.00 90.50 77 MET A N 1
ATOM 602 C CA . MET A 1 77 ? -22.472 -3.263 18.078 1.00 90.50 77 MET A CA 1
ATOM 603 C C . MET A 1 77 ? -23.103 -3.709 19.389 1.00 90.50 77 MET A C 1
ATOM 605 O O . MET A 1 77 ? -22.411 -4.214 20.269 1.00 90.50 77 MET A O 1
ATOM 609 N N . VAL A 1 78 ? -24.426 -3.579 19.501 1.00 91.69 78 VAL A N 1
ATOM 610 C CA . VAL A 1 78 ? -25.194 -3.991 20.685 1.00 91.69 78 VAL A CA 1
ATOM 611 C C . VAL A 1 78 ? -26.127 -5.143 20.330 1.00 91.69 78 VAL A C 1
ATOM 613 O O . VAL A 1 78 ? -26.973 -5.036 19.446 1.00 91.69 78 VAL A O 1
ATOM 616 N N . VAL A 1 79 ? -26.015 -6.245 21.065 1.00 90.12 79 VAL A N 1
ATOM 617 C CA . VAL A 1 79 ? -26.824 -7.451 20.894 1.00 90.12 79 VAL A CA 1
ATOM 618 C C . VAL A 1 79 ? -27.842 -7.539 22.025 1.00 90.12 79 VAL A C 1
ATOM 620 O O . VAL A 1 79 ? -27.495 -7.758 23.189 1.00 90.12 79 VAL A O 1
ATOM 623 N N . LYS A 1 80 ? -29.124 -7.372 21.670 1.00 89.19 80 LYS A N 1
ATOM 624 C CA . LYS A 1 80 ? -30.292 -7.518 22.565 1.00 89.19 80 LYS A CA 1
ATOM 625 C C . LYS A 1 80 ? -30.206 -6.714 23.877 1.00 89.19 80 LYS A C 1
ATOM 627 O O . LYS A 1 80 ? -30.790 -7.125 24.874 1.00 89.19 80 LYS A O 1
ATOM 632 N N . GLY A 1 81 ? -29.450 -5.613 23.898 1.00 88.00 81 GLY A N 1
ATOM 633 C CA . GLY A 1 81 ? -29.220 -4.800 25.101 1.00 88.00 81 GLY A CA 1
ATOM 634 C C . GLY A 1 81 ? -28.481 -5.523 26.237 1.00 88.00 81 GLY A C 1
ATOM 635 O O . GLY A 1 81 ? -28.463 -5.029 27.358 1.00 88.00 81 GLY A O 1
ATOM 636 N N . GLN A 1 82 ? -27.900 -6.697 25.974 1.00 92.19 82 GLN A N 1
ATOM 637 C CA . GLN A 1 82 ? -27.219 -7.514 26.984 1.00 92.19 82 GLN A CA 1
ATOM 638 C C . GLN A 1 82 ? -25.708 -7.546 26.779 1.00 92.19 82 GLN A C 1
ATOM 640 O O . GLN A 1 82 ? -24.960 -7.595 27.750 1.00 92.19 82 GLN A O 1
ATOM 645 N N . CYS A 1 83 ? -25.269 -7.510 25.521 1.00 91.56 83 CYS A N 1
ATOM 646 C CA . CYS A 1 83 ? -23.865 -7.575 25.150 1.00 91.56 83 CYS A CA 1
ATOM 647 C C . CYS A 1 83 ? -23.528 -6.455 24.168 1.00 91.56 83 CYS A C 1
ATOM 649 O O . CYS A 1 83 ? -24.289 -6.224 23.230 1.00 91.56 83 CYS A O 1
ATOM 651 N N . ALA A 1 84 ? -22.389 -5.795 24.348 1.00 93.12 84 ALA A N 1
ATOM 652 C CA . ALA A 1 84 ? -21.850 -4.832 23.400 1.00 93.12 84 ALA A CA 1
ATOM 653 C C . ALA A 1 84 ? -20.437 -5.234 22.982 1.00 93.12 84 ALA A C 1
ATOM 655 O O . ALA A 1 84 ? -19.637 -5.641 23.820 1.00 93.12 84 ALA A O 1
ATOM 656 N N . VAL A 1 85 ? -20.132 -5.103 21.696 1.00 92.25 85 VAL A N 1
ATOM 657 C CA . VAL A 1 85 ? -18.774 -5.204 21.155 1.00 92.25 85 VAL A CA 1
ATOM 658 C C . VAL A 1 85 ? -18.339 -3.799 20.775 1.00 92.25 85 VAL A C 1
ATOM 660 O O . VAL A 1 85 ? -19.016 -3.140 19.984 1.00 92.25 85 VAL A O 1
ATOM 663 N N . ARG A 1 86 ? -17.238 -3.323 21.351 1.00 91.31 86 ARG A N 1
ATOM 664 C CA . ARG A 1 86 ? -16.695 -1.987 21.081 1.00 91.31 86 ARG A CA 1
ATOM 665 C C . ARG A 1 86 ? -15.170 -1.996 21.171 1.00 91.31 86 ARG A C 1
ATOM 667 O O . ARG A 1 86 ? -14.596 -2.922 21.732 1.00 91.31 86 ARG A O 1
ATOM 674 N N . ALA A 1 87 ? -14.527 -0.960 20.651 1.00 89.69 87 ALA A N 1
ATOM 675 C CA . ALA A 1 87 ? -13.105 -0.734 20.852 1.00 89.69 87 ALA A CA 1
ATOM 676 C C . ALA A 1 87 ? -12.864 0.099 22.116 1.00 89.69 87 ALA A C 1
ATOM 678 O O . ALA A 1 87 ? -13.797 0.675 22.693 1.00 89.69 87 ALA A O 1
ATOM 679 N N . SER A 1 88 ? -11.611 0.167 22.550 1.00 88.56 88 SER A N 1
ATOM 680 C CA . SER A 1 88 ? -11.204 0.894 23.754 1.00 88.56 88 SER A CA 1
ATOM 681 C C . SER A 1 88 ? -11.455 2.405 23.682 1.00 88.56 88 SER A C 1
ATOM 683 O O . SER A 1 88 ? -11.712 3.002 24.727 1.00 88.56 88 SER A O 1
ATOM 685 N N . PHE A 1 89 ? -11.476 3.000 22.484 1.00 87.12 89 PHE A N 1
ATOM 686 C CA . PHE A 1 89 ? -11.790 4.421 22.261 1.00 87.12 89 PHE A CA 1
ATOM 687 C C . PHE A 1 89 ? -13.293 4.751 22.241 1.00 87.12 89 PHE A C 1
ATOM 689 O O . PHE A 1 89 ? -13.655 5.923 22.212 1.00 87.12 89 PHE A O 1
ATOM 696 N N . HIS A 1 90 ? -14.183 3.756 22.277 1.00 89.25 90 HIS A N 1
ATOM 697 C CA . HIS A 1 90 ? -15.621 3.997 22.402 1.00 89.25 90 HIS A CA 1
ATOM 698 C C . HIS A 1 90 ? -16.047 4.190 23.855 1.00 89.25 90 HIS A C 1
ATOM 700 O O . HIS A 1 90 ? -15.582 3.468 24.741 1.00 89.25 90 HIS A O 1
ATOM 706 N N . ASP A 1 91 ? -17.021 5.071 24.080 1.00 90.44 91 ASP A N 1
ATOM 707 C CA . ASP A 1 91 ? -17.680 5.203 25.377 1.00 90.44 91 ASP A CA 1
ATOM 708 C C . ASP A 1 91 ? -18.344 3.891 25.821 1.00 90.44 91 ASP A C 1
ATOM 710 O O . ASP A 1 91 ? -18.760 3.049 25.016 1.00 90.44 91 ASP A O 1
ATOM 714 N N . LYS A 1 92 ? -18.451 3.713 27.143 1.00 88.69 92 LYS A N 1
ATOM 715 C CA . LYS A 1 92 ? -19.164 2.571 27.723 1.00 88.69 92 LYS A CA 1
ATOM 716 C C . LYS A 1 92 ? -20.644 2.650 27.382 1.00 88.69 92 LYS A C 1
ATOM 718 O O . LYS A 1 92 ? -21.277 3.687 27.557 1.00 88.69 92 LYS A O 1
ATOM 723 N N . ILE A 1 93 ? -21.200 1.518 26.969 1.00 89.94 93 ILE A N 1
ATOM 724 C CA . ILE A 1 93 ? -22.606 1.419 26.563 1.00 89.94 93 ILE A CA 1
ATOM 725 C C . ILE A 1 93 ? -23.490 1.059 27.767 1.00 89.94 93 ILE A C 1
ATOM 727 O O . ILE A 1 93 ? -24.688 1.330 27.754 1.00 89.94 93 ILE A O 1
ATOM 731 N N . GLY A 1 94 ? -22.911 0.508 28.842 1.00 90.25 94 GLY A N 1
ATOM 732 C CA . GLY A 1 94 ? -23.634 0.264 30.095 1.00 90.25 94 GLY A CA 1
ATOM 733 C C . GLY A 1 94 ? -24.529 -0.974 30.050 1.00 90.25 94 GLY A C 1
ATOM 734 O O . GLY A 1 94 ? -25.543 -1.036 30.742 1.00 90.25 94 GLY A O 1
ATOM 735 N N . VAL A 1 95 ? -24.161 -1.959 29.231 1.00 91.75 95 VAL A N 1
ATOM 736 C CA . VAL A 1 95 ? -24.827 -3.266 29.158 1.00 91.75 95 VAL A CA 1
ATOM 737 C C . VAL A 1 95 ? -24.109 -4.294 30.045 1.00 91.75 95 VAL A C 1
ATOM 739 O O . VAL A 1 95 ? -22.927 -4.121 30.339 1.00 91.75 95 VAL A O 1
ATOM 742 N N . PRO A 1 96 ? -24.789 -5.377 30.468 1.00 93.44 96 PRO A N 1
ATOM 743 C CA . PRO A 1 96 ? -24.215 -6.404 31.341 1.00 93.44 96 PRO A CA 1
ATOM 744 C C . PRO A 1 96 ? -22.867 -6.977 30.883 1.00 93.44 96 PRO A C 1
ATOM 746 O O . PRO A 1 96 ? -22.015 -7.269 31.721 1.00 93.44 96 PRO A O 1
ATOM 749 N N . PHE A 1 97 ? -22.666 -7.131 29.573 1.00 92.56 97 PHE A N 1
ATOM 750 C CA . PHE A 1 97 ? -21.429 -7.649 28.998 1.00 92.56 97 PHE A CA 1
ATOM 751 C C . PHE A 1 97 ? -20.861 -6.676 27.966 1.00 92.56 97 PHE A C 1
ATOM 753 O O . PHE A 1 97 ? -21.513 -6.361 26.975 1.00 92.56 97 PHE A O 1
ATOM 760 N N . GLU A 1 98 ? -19.621 -6.234 28.158 1.00 92.12 98 GLU A N 1
ATOM 761 C CA . GLU A 1 98 ? -18.892 -5.439 27.169 1.00 92.12 98 GLU A CA 1
ATOM 762 C C . GLU A 1 98 ? -17.634 -6.195 26.733 1.00 92.12 98 GLU A C 1
ATOM 764 O O . GLU A 1 98 ? -16.774 -6.520 27.551 1.00 92.12 98 GLU A O 1
ATOM 769 N N . ILE A 1 99 ? -17.538 -6.483 25.438 1.00 91.56 99 ILE A N 1
ATOM 770 C CA . ILE A 1 99 ? -16.393 -7.127 24.800 1.00 91.56 99 ILE A CA 1
ATOM 771 C C . ILE A 1 99 ? -15.570 -6.029 24.129 1.00 91.56 99 ILE A C 1
ATOM 773 O O . ILE A 1 99 ? -16.049 -5.351 23.218 1.00 91.56 99 ILE A O 1
ATOM 777 N N . LEU A 1 100 ? -14.334 -5.866 24.597 1.00 90.38 100 LEU A N 1
ATOM 778 C CA . LEU A 1 100 ? -13.362 -4.943 24.024 1.00 90.38 100 LEU A CA 1
ATOM 779 C C . LEU A 1 100 ? -12.556 -5.644 22.933 1.00 90.38 100 LEU A C 1
ATOM 781 O O . LEU A 1 100 ? -11.909 -6.655 23.208 1.00 90.38 100 LEU A O 1
ATOM 785 N N . ILE A 1 101 ? -12.589 -5.109 21.714 1.00 86.00 101 ILE A N 1
ATOM 786 C CA . ILE A 1 101 ? -11.776 -5.589 20.595 1.00 86.00 101 ILE A CA 1
ATOM 787 C C . ILE A 1 101 ? -11.064 -4.397 19.966 1.00 86.00 101 ILE A C 1
ATOM 789 O O . ILE A 1 101 ? -11.703 -3.555 19.341 1.00 86.00 101 ILE A O 1
ATOM 793 N N . ASP A 1 102 ? -9.740 -4.389 20.099 1.00 84.12 102 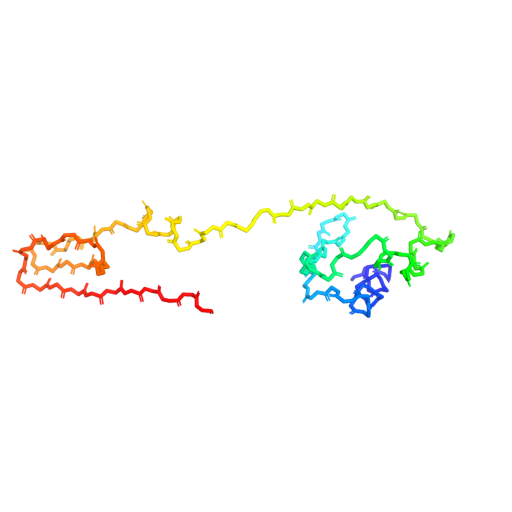ASP A N 1
ATOM 794 C CA . ASP A 1 102 ? -8.847 -3.458 19.416 1.00 84.12 102 ASP A CA 1
ATOM 795 C C . ASP A 1 102 ? -8.103 -4.244 18.325 1.00 84.12 102 ASP A C 1
ATOM 797 O O . ASP A 1 102 ? -7.116 -4.928 18.627 1.00 84.12 102 ASP A O 1
ATOM 801 N N . PRO A 1 103 ? -8.584 -4.247 17.071 1.00 67.31 103 PRO A N 1
ATOM 802 C CA . PRO A 1 103 ? -7.855 -4.880 15.990 1.00 67.31 103 PRO A CA 1
ATOM 803 C C . PRO A 1 103 ? -6.541 -4.135 15.780 1.00 67.31 103 PRO A C 1
ATOM 805 O O . PRO A 1 103 ? -6.505 -2.918 15.615 1.00 67.31 103 PRO A O 1
ATOM 808 N N . LYS A 1 104 ? -5.445 -4.888 15.788 1.00 66.31 104 LYS A N 1
ATOM 809 C CA . LYS A 1 104 ? -4.134 -4.381 15.400 1.00 66.31 104 LYS A CA 1
ATOM 810 C C . LYS A 1 104 ? -3.833 -4.884 14.002 1.00 66.31 104 LYS A C 1
ATOM 812 O O . LYS A 1 104 ? -3.749 -6.092 13.798 1.00 66.31 104 LYS A O 1
ATOM 817 N N . MET A 1 105 ? -3.661 -3.958 13.069 1.00 59.69 105 MET A N 1
ATOM 818 C CA . MET A 1 105 ? -2.961 -4.223 11.818 1.00 59.69 105 MET A CA 1
ATOM 819 C C . MET A 1 105 ? -1.558 -3.646 11.977 1.00 59.69 105 MET A C 1
ATOM 821 O O . MET A 1 105 ? -1.316 -2.478 11.694 1.00 59.69 105 MET A O 1
ATOM 825 N N . SER A 1 106 ? -0.687 -4.440 12.599 1.00 51.88 106 SER A N 1
ATOM 826 C CA . SER A 1 106 ? 0.764 -4.234 12.568 1.00 51.88 106 SER A CA 1
ATOM 827 C C . SER A 1 106 ? 1.332 -4.731 11.254 1.00 51.88 106 SER A C 1
ATOM 829 O O . SER A 1 106 ? 0.889 -5.836 10.862 1.00 51.88 106 SER A O 1
#

Radius of gyration: 22.77 Å; Cα contacts (8 Å, |Δi|>4): 98; chains: 1; bounding box: 49×24×60 Å